Protein AF-A0A5D0RM97-F1 (afdb_monomer_lite)

pLDDT: mean 89.97, std 12.42, range [50.62, 98.0]

Foldseek 3Di:
DDDPDDDPLLVQLLVLLVCCVVVNDPLVRSCVVSVHDSVVSVVVNVQCVVPNSVSSGDPPD

Structure (mmCIF, N/CA/C/O backbone):
data_AF-A0A5D0RM97-F1
#
_entry.id   AF-A0A5D0RM97-F1
#
loop_
_atom_site.group_PDB
_atom_site.id
_atom_site.type_symbol
_atom_site.label_atom_id
_atom_site.label_alt_id
_atom_site.label_comp_id
_atom_site.label_asym_id
_atom_site.label_entity_id
_atom_site.label_seq_id
_atom_site.pdbx_PDB_ins_code
_atom_site.Cartn_x
_atom_site.Cartn_y
_atom_site.Cartn_z
_atom_site.occupancy
_atom_site.B_iso_or_equiv
_atom_site.auth_seq_id
_atom_site.auth_comp_id
_atom_site.auth_asym_id
_atom_site.auth_atom_id
_atom_site.pdbx_PDB_model_num
ATOM 1 N N . MET A 1 1 ? 5.505 -21.077 -16.224 1.00 50.62 1 MET A N 1
ATOM 2 C CA . MET A 1 1 ? 5.232 -20.264 -15.020 1.00 50.62 1 MET A CA 1
ATOM 3 C C . MET A 1 1 ? 6.396 -19.300 -14.839 1.00 50.62 1 MET A C 1
ATOM 5 O O . MET A 1 1 ? 7.460 -19.732 -14.423 1.00 50.62 1 MET A O 1
ATOM 9 N N . GLY A 1 2 ? 6.262 -18.049 -15.289 1.00 55.72 2 GLY A N 1
ATOM 10 C CA . GLY A 1 2 ? 7.365 -17.083 -15.234 1.00 55.72 2 GLY A CA 1
ATOM 11 C C . GLY A 1 2 ? 7.640 -16.662 -13.793 1.00 55.72 2 GLY A C 1
ATOM 12 O O . GLY A 1 2 ? 6.720 -16.216 -13.110 1.00 55.72 2 GLY A O 1
ATOM 13 N N . LEU A 1 3 ? 8.881 -16.821 -13.330 1.00 63.66 3 LEU A N 1
ATOM 14 C CA . LEU A 1 3 ? 9.324 -16.316 -12.032 1.00 63.66 3 LEU A CA 1
ATOM 15 C C . LEU A 1 3 ? 9.132 -14.795 -12.022 1.00 63.66 3 LEU A C 1
ATOM 17 O O . LEU A 1 3 ? 9.769 -14.070 -12.785 1.00 63.66 3 LEU A O 1
ATOM 21 N N . VAL A 1 4 ? 8.202 -14.309 -11.200 1.00 65.75 4 VAL A N 1
ATOM 22 C CA . VAL A 1 4 ? 7.953 -12.873 -11.061 1.00 65.75 4 VAL A CA 1
ATOM 23 C C . VAL A 1 4 ? 9.088 -12.292 -10.225 1.00 65.75 4 VAL A C 1
ATOM 25 O O . VAL A 1 4 ? 9.075 -12.390 -9.002 1.00 65.75 4 VAL A O 1
ATOM 28 N N . VAL A 1 5 ? 10.084 -11.703 -10.884 1.00 78.62 5 VAL A N 1
ATOM 29 C CA . VAL A 1 5 ? 11.174 -11.001 -10.197 1.00 78.62 5 VAL A CA 1
ATOM 30 C C . VAL A 1 5 ? 10.679 -9.613 -9.795 1.00 78.62 5 VAL A C 1
ATOM 32 O O . VAL A 1 5 ? 10.349 -8.796 -10.655 1.00 78.62 5 VAL A O 1
ATOM 35 N N . MET A 1 6 ? 10.613 -9.361 -8.489 1.00 83.69 6 MET A N 1
ATOM 36 C CA . MET A 1 6 ? 10.299 -8.055 -7.906 1.00 83.69 6 MET A CA 1
ATOM 37 C C . MET A 1 6 ? 11.577 -7.395 -7.394 1.00 83.69 6 MET A C 1
ATOM 39 O O . MET A 1 6 ? 12.452 -8.060 -6.845 1.00 83.69 6 MET A O 1
ATOM 43 N N . SER A 1 7 ? 11.681 -6.082 -7.565 1.00 89.06 7 SER A N 1
ATOM 44 C CA . SER A 1 7 ? 12.721 -5.279 -6.921 1.00 89.06 7 SER A CA 1
ATOM 45 C C . SER A 1 7 ? 12.488 -5.192 -5.412 1.00 89.06 7 SER A C 1
ATOM 47 O O . SER A 1 7 ? 11.349 -5.240 -4.940 1.00 89.06 7 SER A O 1
ATOM 49 N N . GLU A 1 8 ? 13.555 -4.963 -4.646 1.00 90.00 8 GLU A N 1
ATOM 50 C CA . GLU A 1 8 ? 13.469 -4.717 -3.198 1.00 90.00 8 GLU A CA 1
ATOM 51 C C . GLU A 1 8 ? 12.495 -3.581 -2.859 1.00 90.00 8 GLU A C 1
ATOM 53 O O . GLU A 1 8 ? 11.754 -3.646 -1.881 1.00 90.00 8 GLU A O 1
ATOM 58 N N . ARG A 1 9 ? 12.425 -2.553 -3.714 1.00 90.88 9 ARG A N 1
ATOM 59 C CA . ARG A 1 9 ? 11.497 -1.431 -3.541 1.00 90.88 9 ARG A CA 1
ATOM 60 C C . ARG A 1 9 ? 10.033 -1.851 -3.677 1.00 90.88 9 ARG A C 1
ATOM 62 O O . ARG A 1 9 ? 9.175 -1.307 -2.980 1.00 90.88 9 ARG A O 1
ATOM 69 N N . GLU A 1 10 ? 9.731 -2.779 -4.580 1.00 91.94 10 GLU A N 1
ATOM 70 C CA . GLU A 1 10 ? 8.380 -3.323 -4.747 1.00 91.94 10 GLU A CA 1
ATOM 71 C C . GLU A 1 10 ? 8.009 -4.239 -3.582 1.00 91.94 10 GLU A C 1
ATOM 73 O O . GLU A 1 10 ? 6.892 -4.133 -3.079 1.00 91.94 10 GLU A O 1
ATOM 78 N N . LEU A 1 11 ? 8.952 -5.059 -3.106 1.00 92.75 11 LEU A N 1
ATOM 79 C CA . LEU A 1 11 ? 8.767 -5.903 -1.924 1.00 92.75 11 LEU A CA 1
ATOM 80 C C . LEU A 1 11 ? 8.509 -5.066 -0.664 1.00 92.75 11 LEU A C 1
ATOM 82 O O . LEU A 1 11 ? 7.502 -5.282 0.006 1.00 92.75 11 LEU A O 1
ATOM 86 N N . ASN A 1 12 ? 9.330 -4.043 -0.406 1.00 94.69 12 ASN A N 1
ATOM 87 C CA . ASN A 1 12 ? 9.123 -3.105 0.704 1.00 94.69 12 ASN A CA 1
ATOM 88 C C . ASN A 1 12 ? 7.738 -2.436 0.615 1.00 94.69 12 ASN A C 1
ATOM 90 O O . ASN A 1 12 ? 6.979 -2.366 1.581 1.00 94.69 12 ASN A O 1
ATOM 94 N N . ARG A 1 13 ? 7.338 -2.004 -0.587 1.00 95.38 13 ARG A N 1
ATOM 95 C CA . ARG A 1 13 ? 6.010 -1.417 -0.792 1.00 95.38 13 ARG A CA 1
ATOM 96 C C . ARG A 1 13 ? 4.882 -2.410 -0.504 1.00 95.38 13 ARG A C 1
ATOM 98 O O . ARG A 1 13 ? 3.879 -2.003 0.076 1.00 95.38 13 ARG A O 1
ATOM 105 N N . ILE A 1 14 ? 5.026 -3.677 -0.883 1.00 95.75 14 ILE A N 1
ATOM 106 C CA . ILE A 1 14 ? 4.054 -4.734 -0.568 1.00 95.75 14 ILE A CA 1
ATOM 107 C C . ILE A 1 14 ? 3.947 -4.940 0.943 1.00 95.75 14 ILE A C 1
ATOM 109 O O . ILE A 1 14 ? 2.832 -4.974 1.465 1.00 95.75 14 ILE A O 1
ATOM 113 N N . GLU A 1 15 ? 5.074 -5.026 1.644 1.00 96.50 15 GLU A N 1
ATOM 114 C CA . GLU A 1 15 ? 5.104 -5.220 3.093 1.00 96.50 15 GLU A CA 1
ATOM 115 C C . GLU A 1 15 ? 4.397 -4.075 3.830 1.00 96.50 15 GLU A C 1
ATOM 117 O O . GLU A 1 15 ? 3.466 -4.308 4.607 1.00 96.50 15 GLU A O 1
ATOM 122 N N . VAL A 1 16 ? 4.756 -2.830 3.510 1.00 97.56 16 VAL A N 1
ATOM 123 C CA . VAL A 1 16 ? 4.140 -1.638 4.107 1.00 97.56 16 VAL A CA 1
ATOM 124 C C . VAL A 1 16 ? 2.634 -1.595 3.837 1.00 97.56 16 VAL A C 1
ATOM 126 O O . VAL A 1 16 ? 1.839 -1.362 4.749 1.00 97.56 16 VAL A O 1
ATOM 129 N N . LEU A 1 17 ? 2.203 -1.850 2.597 1.00 96.75 17 LEU A N 1
ATOM 130 C CA . LEU A 1 17 ? 0.776 -1.860 2.260 1.00 96.75 17 LEU A CA 1
ATOM 131 C C . LEU A 1 17 ? 0.031 -2.987 2.983 1.00 96.75 17 LEU A C 1
ATOM 133 O O . LEU A 1 17 ? -1.090 -2.760 3.443 1.00 96.75 17 LEU A O 1
ATOM 137 N N . SER A 1 18 ? 0.656 -4.155 3.150 1.00 97.25 18 SER A N 1
ATOM 138 C CA . SER A 1 18 ? 0.100 -5.268 3.921 1.00 97.25 18 SER A CA 1
ATOM 139 C C . SER A 1 18 ? -0.144 -4.865 5.378 1.00 97.25 18 SER A C 1
ATOM 141 O O . SER A 1 18 ? -1.253 -5.051 5.889 1.00 97.25 18 SER A O 1
ATOM 143 N N . GLN A 1 19 ? 0.832 -4.227 6.031 1.00 98.00 19 GLN A N 1
ATOM 144 C CA . GLN A 1 19 ? 0.679 -3.735 7.406 1.00 98.00 19 GLN A CA 1
ATOM 145 C C . GLN A 1 19 ? -0.458 -2.712 7.530 1.00 98.00 19 GLN A C 1
ATOM 147 O O . GLN A 1 19 ? -1.241 -2.770 8.482 1.00 98.00 19 GLN A O 1
ATOM 152 N N . VAL A 1 20 ? -0.615 -1.822 6.543 1.00 97.50 20 VAL A N 1
ATOM 153 C CA . 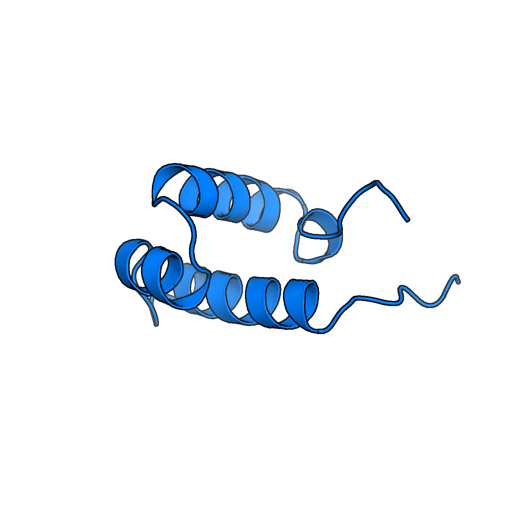VAL A 1 20 ? -1.731 -0.864 6.524 1.00 97.50 20 VAL A CA 1
ATOM 154 C C . VAL A 1 20 ? -3.077 -1.561 6.343 1.00 97.50 20 VAL A C 1
ATOM 156 O O . VAL A 1 20 ? -4.046 -1.220 7.020 1.00 97.50 20 VAL A O 1
ATOM 159 N N . THR A 1 21 ? -3.169 -2.559 5.460 1.00 95.88 21 THR A N 1
ATOM 160 C CA . THR A 1 21 ? -4.420 -3.317 5.282 1.00 95.88 21 THR A CA 1
ATOM 161 C C . THR A 1 21 ? -4.820 -4.122 6.513 1.00 95.88 21 THR A C 1
ATOM 163 O O . THR A 1 21 ? -6.010 -4.287 6.753 1.00 95.88 21 THR A O 1
ATOM 166 N N . GLN A 1 22 ? -3.848 -4.559 7.313 1.00 97.06 22 GLN A N 1
ATOM 167 C CA . GLN A 1 22 ? -4.065 -5.285 8.566 1.00 97.06 22 GLN A CA 1
ATOM 168 C C . GLN A 1 22 ? -4.352 -4.354 9.758 1.00 97.06 22 GLN A C 1
ATOM 170 O O . GLN A 1 22 ? -4.498 -4.832 10.878 1.00 97.06 22 GLN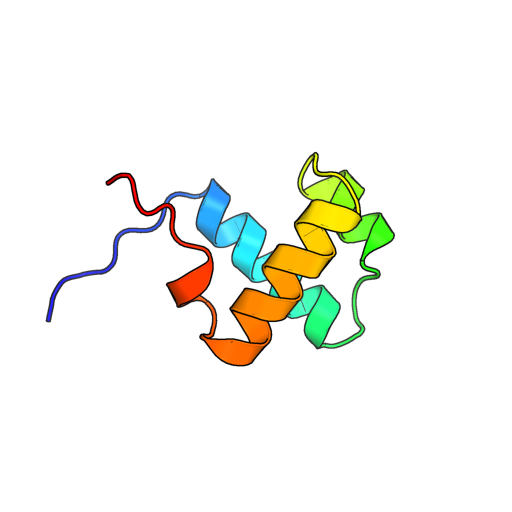 A O 1
ATOM 175 N N . GLY A 1 23 ? -4.381 -3.032 9.549 1.00 96.38 23 GLY A N 1
ATOM 176 C CA . GLY A 1 23 ? -4.581 -2.048 10.618 1.00 96.38 23 GLY A CA 1
ATOM 177 C C . GLY A 1 23 ? -3.379 -1.877 11.554 1.00 96.38 23 GLY A C 1
ATOM 178 O O . GLY A 1 23 ? -3.487 -1.185 12.560 1.00 96.38 23 GLY A O 1
ATOM 179 N N . ARG A 1 24 ? -2.227 -2.476 11.224 1.00 97.69 24 ARG A N 1
ATOM 180 C CA . ARG A 1 24 ? -0.984 -2.403 12.015 1.00 97.69 24 ARG A CA 1
ATOM 181 C C . ARG A 1 24 ? -0.181 -1.131 11.740 1.00 97.69 24 ARG A C 1
ATOM 183 O O . ARG A 1 24 ? 0.690 -0.774 12.523 1.00 97.69 24 ARG A O 1
ATOM 190 N N . MET A 1 25 ? -0.470 -0.444 10.635 1.00 97.44 25 MET A N 1
ATOM 191 C CA . MET A 1 25 ? 0.175 0.807 10.241 1.00 97.44 25 MET A CA 1
ATOM 192 C C . MET A 1 25 ? -0.853 1.785 9.663 1.00 97.44 25 MET A C 1
ATOM 194 O O . MET A 1 25 ? -1.773 1.393 8.949 1.00 97.44 25 MET A O 1
ATOM 198 N N . THR A 1 26 ? -0.696 3.083 9.928 1.00 97.75 26 THR A N 1
ATOM 199 C CA . THR A 1 26 ? -1.551 4.104 9.301 1.00 97.75 26 THR A CA 1
ATOM 200 C C . THR A 1 26 ? -1.073 4.444 7.887 1.00 97.75 26 THR A C 1
ATOM 202 O O . THR A 1 26 ? 0.114 4.356 7.570 1.00 97.75 26 THR A O 1
ATOM 205 N N . ALA A 1 27 ? -1.978 4.931 7.032 1.00 95.94 27 ALA A N 1
ATOM 206 C CA . ALA A 1 27 ? -1.608 5.413 5.697 1.00 95.94 27 ALA A CA 1
ATOM 207 C C . ALA A 1 27 ? -0.632 6.609 5.737 1.00 95.94 27 ALA A C 1
ATOM 209 O O . ALA A 1 27 ? 0.109 6.829 4.781 1.00 95.94 27 ALA A O 1
ATOM 210 N N . VAL A 1 28 ? -0.624 7.378 6.833 1.00 97.62 28 VAL A N 1
ATOM 211 C CA . VAL A 1 28 ? 0.307 8.496 7.045 1.00 97.62 28 VAL A CA 1
ATOM 212 C C . VAL A 1 28 ? 1.712 7.972 7.329 1.00 97.62 28 VAL A C 1
ATOM 214 O O . VAL A 1 28 ? 2.664 8.401 6.686 1.00 97.62 28 VAL A O 1
ATOM 217 N N . THR A 1 29 ? 1.843 6.993 8.223 1.00 97.75 29 THR A N 1
ATOM 218 C 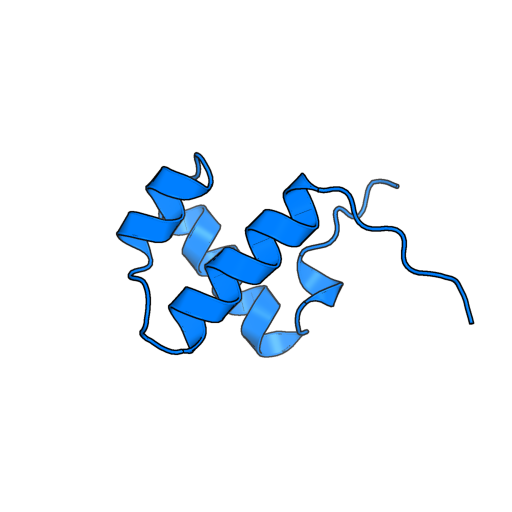CA . THR A 1 29 ? 3.130 6.343 8.506 1.00 97.75 29 THR A CA 1
ATOM 219 C C . THR A 1 29 ? 3.691 5.677 7.251 1.00 97.75 29 THR A C 1
ATOM 221 O O . THR A 1 29 ? 4.852 5.884 6.913 1.00 97.75 29 THR A O 1
ATOM 224 N N . ALA A 1 30 ? 2.850 4.964 6.498 1.00 97.56 30 ALA A N 1
ATOM 225 C CA . ALA A 1 30 ? 3.247 4.353 5.233 1.00 97.56 30 ALA A CA 1
ATOM 226 C C . ALA A 1 30 ? 3.736 5.378 4.197 1.00 97.56 30 ALA A C 1
ATOM 228 O O . ALA A 1 30 ? 4.666 5.098 3.446 1.00 97.56 30 ALA A O 1
ATOM 229 N N . ALA A 1 31 ? 3.134 6.569 4.155 1.00 97.88 31 ALA A N 1
ATOM 230 C CA . ALA A 1 31 ? 3.569 7.652 3.275 1.00 97.88 31 ALA A CA 1
ATOM 231 C C . ALA A 1 31 ? 5.003 8.094 3.602 1.00 97.88 31 ALA A C 1
ATOM 233 O O . ALA A 1 31 ? 5.831 8.193 2.696 1.00 97.88 31 ALA A O 1
ATOM 234 N N . ASN A 1 32 ? 5.315 8.244 4.891 1.00 97.62 32 ASN A N 1
ATOM 235 C CA . ASN A 1 32 ? 6.659 8.588 5.351 1.00 97.62 32 ASN A CA 1
ATOM 236 C C . ASN A 1 32 ? 7.672 7.476 5.039 1.00 97.62 32 ASN A C 1
ATOM 238 O O . ASN A 1 32 ? 8.710 7.756 4.448 1.00 97.62 32 ASN A O 1
ATOM 242 N N . VAL A 1 33 ? 7.348 6.215 5.357 1.00 96.94 33 VAL A N 1
ATOM 243 C CA . VAL A 1 33 ? 8.235 5.058 5.110 1.00 96.94 33 VAL A CA 1
ATOM 244 C C . VAL A 1 33 ? 8.533 4.881 3.618 1.00 96.94 33 VAL A C 1
ATOM 246 O O . VAL A 1 33 ? 9.663 4.598 3.233 1.00 96.94 33 VAL A O 1
ATOM 249 N N . LEU A 1 34 ? 7.529 5.065 2.756 1.00 95.12 34 LEU A N 1
ATOM 250 C CA . LEU A 1 34 ? 7.680 4.866 1.312 1.00 95.12 34 LEU A CA 1
ATOM 251 C C . LEU A 1 34 ? 8.230 6.094 0.573 1.00 95.12 34 LEU A C 1
ATOM 253 O O . LEU A 1 34 ? 8.454 6.005 -0.641 1.00 95.12 34 LEU A O 1
ATOM 257 N N . GLY A 1 35 ? 8.403 7.232 1.257 1.00 96.75 35 GLY A N 1
ATOM 258 C CA . GLY A 1 35 ? 8.753 8.508 0.629 1.00 96.75 35 GLY A CA 1
ATOM 259 C C . GLY A 1 35 ? 7.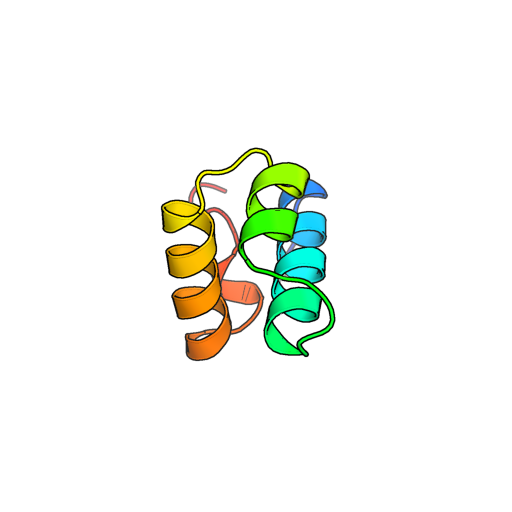708 8.954 -0.401 1.00 96.75 35 GLY A C 1
ATOM 260 O O . GLY A 1 35 ? 8.052 9.406 -1.493 1.00 96.75 35 GLY A O 1
ATOM 261 N N . LEU A 1 36 ? 6.424 8.743 -0.102 1.00 95.94 36 LEU A N 1
ATOM 262 C CA . LEU A 1 36 ? 5.296 9.033 -0.986 1.00 95.94 36 LEU A CA 1
ATOM 263 C C . LEU A 1 36 ? 4.327 10.008 -0.325 1.00 95.94 36 LEU A C 1
ATOM 265 O O . LEU A 1 36 ? 4.224 10.097 0.890 1.00 95.94 36 LEU A O 1
ATOM 269 N N . SER A 1 37 ? 3.509 10.679 -1.128 1.00 97.19 37 SER A N 1
ATOM 270 C CA . SER A 1 37 ? 2.339 11.382 -0.606 1.00 97.19 37 SER A CA 1
ATOM 271 C C . SER A 1 37 ? 1.263 10.394 -0.140 1.00 97.19 37 SER A C 1
ATOM 273 O O . SER A 1 37 ? 1.053 9.332 -0.737 1.00 97.19 37 SER A O 1
ATOM 275 N N . ARG A 1 38 ? 0.463 10.801 0.852 1.00 95.94 38 ARG A N 1
ATOM 276 C CA . ARG A 1 38 ? -0.743 10.069 1.287 1.00 95.94 38 ARG A CA 1
ATOM 277 C C . ARG A 1 38 ? -1.649 9.664 0.117 1.00 95.94 38 ARG A C 1
ATOM 279 O O . ARG A 1 38 ? -2.172 8.556 0.097 1.00 95.94 38 ARG A O 1
ATOM 286 N N . ARG A 1 39 ? -1.821 10.537 -0.887 1.00 97.19 39 ARG A N 1
ATOM 287 C CA . ARG A 1 39 ? -2.633 10.248 -2.086 1.00 97.19 39 ARG A CA 1
ATOM 288 C C . ARG A 1 39 ? -2.065 9.081 -2.895 1.00 97.19 39 ARG A C 1
ATOM 290 O O . ARG A 1 39 ? -2.829 8.236 -3.357 1.00 97.19 39 ARG A O 1
ATOM 297 N N . GLN A 1 40 ? -0.742 9.018 -3.059 1.00 96.31 40 GLN A N 1
ATOM 298 C CA . GLN A 1 40 ? -0.086 7.892 -3.729 1.00 96.31 40 GLN A CA 1
ATOM 299 C C . GLN A 1 40 ? -0.258 6.601 -2.925 1.00 96.31 40 GLN A C 1
ATOM 301 O O . GLN A 1 40 ? -0.580 5.577 -3.520 1.00 96.31 40 GLN A O 1
ATOM 306 N N . VAL A 1 41 ? -0.139 6.654 -1.595 1.00 96.75 41 VAL A N 1
ATOM 307 C CA . VAL A 1 41 ? -0.393 5.491 -0.726 1.00 96.75 41 VAL A CA 1
ATOM 308 C C . VAL A 1 41 ? -1.835 5.005 -0.850 1.00 96.75 41 VAL A C 1
ATOM 310 O O . VAL A 1 41 ? -2.052 3.820 -1.067 1.00 96.75 41 VAL A O 1
ATOM 313 N N . HIS A 1 42 ? -2.829 5.894 -0.805 1.00 96.88 42 HIS A N 1
ATOM 314 C CA . HIS A 1 42 ? -4.231 5.502 -0.988 1.00 96.88 42 HIS A CA 1
ATOM 315 C C . HIS A 1 42 ? -4.502 4.876 -2.360 1.00 96.88 42 HIS A C 1
ATOM 317 O O . HIS A 1 42 ? -5.249 3.902 -2.448 1.00 96.88 42 HIS A O 1
ATOM 323 N N . ARG A 1 43 ? -3.876 5.391 -3.426 1.00 95.69 43 ARG A N 1
ATOM 324 C CA . ARG A 1 43 ? -3.970 4.779 -4.757 1.00 95.69 43 ARG A CA 1
ATOM 325 C C . ARG A 1 43 ? -3.381 3.368 -4.761 1.00 95.69 43 ARG A C 1
ATOM 327 O O . ARG A 1 43 ? -4.041 2.445 -5.223 1.00 95.69 43 ARG A O 1
ATOM 334 N N . LEU A 1 44 ? -2.193 3.197 -4.182 1.00 95.06 44 LEU A N 1
ATOM 335 C CA . LEU A 1 44 ? -1.556 1.888 -4.054 1.00 95.06 44 LEU A CA 1
ATOM 336 C C . LEU A 1 44 ? -2.392 0.921 -3.209 1.00 95.06 44 LEU A C 1
ATOM 338 O O . LEU A 1 44 ? -2.539 -0.229 -3.596 1.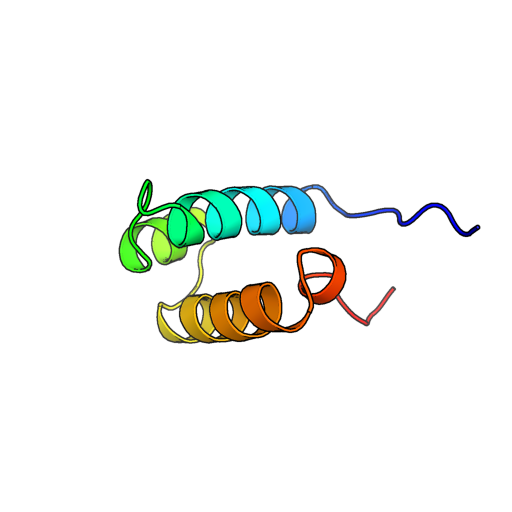00 95.06 44 LEU A O 1
ATOM 342 N N . LEU A 1 45 ? -2.992 1.375 -2.105 1.00 96.38 45 LEU A N 1
ATOM 343 C CA . LEU A 1 45 ? -3.899 0.564 -1.285 1.00 96.38 45 LEU A CA 1
ATOM 344 C C . LEU A 1 45 ? -5.132 0.115 -2.068 1.00 96.38 45 LEU A C 1
ATOM 346 O O . LEU A 1 45 ? -5.560 -1.028 -1.923 1.00 96.38 45 LEU A O 1
ATOM 350 N N . LYS A 1 46 ? -5.706 0.994 -2.897 1.00 96.19 46 LYS A N 1
ATOM 351 C CA . LYS A 1 46 ? -6.836 0.641 -3.763 1.00 96.19 46 LYS A CA 1
ATOM 352 C C . LYS A 1 46 ? -6.442 -0.465 -4.744 1.00 96.19 46 LYS A C 1
ATOM 354 O O . LYS A 1 46 ? -7.154 -1.463 -4.846 1.00 96.19 46 LYS A O 1
ATOM 359 N N . ASP A 1 47 ? -5.304 -0.313 -5.418 1.00 94.00 47 ASP A N 1
ATOM 360 C CA . ASP A 1 47 ? -4.803 -1.318 -6.360 1.00 94.00 47 ASP A CA 1
ATOM 361 C C . ASP A 1 47 ? -4.454 -2.635 -5.653 1.00 94.00 47 ASP A C 1
ATOM 363 O O . ASP A 1 47 ? -4.878 -3.697 -6.103 1.00 94.00 47 ASP A O 1
ATOM 367 N N . PHE A 1 48 ? -3.777 -2.566 -4.505 1.00 94.06 48 PHE A N 1
ATOM 368 C CA . PHE A 1 48 ? -3.408 -3.720 -3.683 1.00 94.06 48 PHE A CA 1
ATOM 369 C C . PHE A 1 48 ? -4.628 -4.524 -3.227 1.00 94.06 48 PHE A C 1
ATOM 371 O O . PHE A 1 48 ? -4.638 -5.744 -3.334 1.00 94.06 48 PHE A O 1
ATOM 378 N N . ARG A 1 49 ? -5.690 -3.854 -2.764 1.00 93.12 49 ARG A N 1
ATOM 379 C CA . ARG A 1 49 ? -6.930 -4.523 -2.334 1.00 93.12 49 ARG A CA 1
ATOM 380 C C . ARG A 1 49 ? -7.698 -5.156 -3.492 1.00 93.12 49 ARG A C 1
ATOM 382 O O . ARG A 1 49 ? -8.345 -6.173 -3.301 1.00 93.12 49 ARG A O 1
ATOM 389 N N . THR A 1 50 ? -7.637 -4.550 -4.678 1.00 94.56 50 THR A N 1
ATOM 390 C CA . THR A 1 50 ? -8.408 -5.011 -5.846 1.00 94.56 50 THR A CA 1
ATOM 391 C C . THR A 1 50 ? -7.695 -6.135 -6.600 1.00 94.56 50 THR A C 1
ATOM 393 O O . THR A 1 50 ? -8.338 -7.0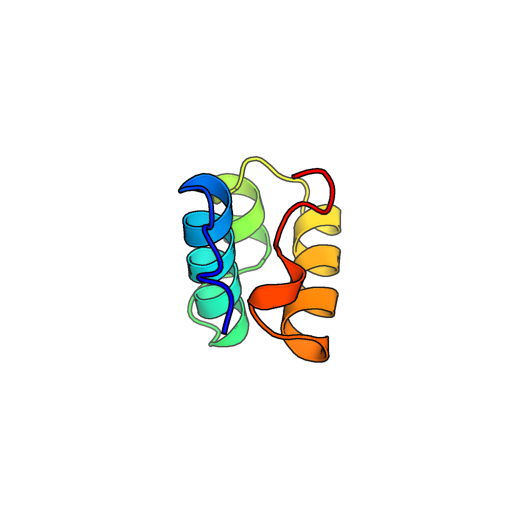21 -7.149 1.00 94.56 50 THR A O 1
ATOM 396 N N . LYS A 1 51 ? -6.363 -6.076 -6.680 1.00 92.00 51 LYS A N 1
ATOM 397 C CA . LYS A 1 51 ? -5.546 -6.898 -7.589 1.00 92.00 51 LYS A CA 1
ATOM 398 C C . LYS A 1 51 ? -4.417 -7.651 -6.871 1.00 92.00 51 LYS A C 1
ATOM 400 O O . LYS A 1 51 ? -3.634 -8.344 -7.518 1.00 92.00 51 LYS A O 1
ATOM 405 N N . GLY A 1 52 ? -4.310 -7.503 -5.553 1.00 91.31 52 GLY A N 1
ATOM 406 C CA . GLY A 1 52 ? -3.274 -8.125 -4.738 1.00 91.31 52 GLY A CA 1
ATOM 407 C C . GLY A 1 52 ? -1.872 -7.525 -4.932 1.00 91.31 52 GLY A C 1
ATOM 408 O O . GLY A 1 52 ? -1.693 -6.514 -5.623 1.00 91.31 52 GLY A O 1
ATOM 409 N N . PRO A 1 53 ? -0.842 -8.170 -4.351 1.00 88.75 53 PRO A N 1
ATOM 410 C CA . PRO A 1 53 ? 0.552 -7.717 -4.410 1.00 88.75 53 PRO A CA 1
ATOM 411 C C . PRO A 1 53 ? 1.102 -7.538 -5.833 1.00 88.75 53 PRO A C 1
ATOM 413 O O . PRO A 1 53 ? 1.920 -6.653 -6.078 1.00 88.75 53 PRO A O 1
ATOM 416 N N . ALA A 1 54 ? 0.609 -8.319 -6.801 1.00 88.44 54 ALA A N 1
ATOM 417 C CA . ALA A 1 54 ? 1.032 -8.249 -8.202 1.00 88.44 54 ALA A CA 1
ATOM 418 C C . ALA A 1 54 ? 0.761 -6.882 -8.864 1.00 88.44 54 ALA A C 1
ATOM 420 O O . ALA A 1 54 ? 1.403 -6.540 -9.860 1.00 88.44 54 ALA A O 1
ATOM 421 N N . ALA A 1 55 ? -0.162 -6.093 -8.306 1.00 88.50 55 ALA A N 1
ATOM 422 C CA . ALA A 1 55 ? -0.528 -4.765 -8.791 1.00 88.50 55 ALA A CA 1
ATOM 423 C C . ALA A 1 55 ? 0.510 -3.680 -8.482 1.00 88.50 55 ALA A C 1
ATOM 425 O O . ALA A 1 55 ? 0.499 -2.621 -9.104 1.00 88.50 55 ALA A O 1
ATOM 426 N N . ILE A 1 56 ? 1.384 -3.935 -7.507 1.00 89.56 56 ILE A N 1
ATOM 427 C CA . ILE A 1 56 ? 2.402 -2.986 -7.041 1.00 89.56 56 ILE A CA 1
ATOM 428 C C . ILE A 1 56 ? 3.619 -2.955 -7.962 1.00 89.56 56 ILE A C 1
ATOM 430 O O . ILE A 1 56 ? 4.392 -1.994 -7.946 1.00 89.56 56 ILE A O 1
ATOM 434 N N . ARG A 1 57 ? 3.747 -3.985 -8.796 1.00 86.06 57 ARG A N 1
ATOM 435 C CA . ARG A 1 57 ? 4.814 -4.117 -9.769 1.00 86.06 57 ARG A CA 1
ATOM 436 C C . ARG A 1 57 ? 4.796 -2.962 -10.768 1.00 86.06 57 ARG A C 1
ATOM 438 O O . ARG A 1 57 ? 3.749 -2.585 -11.303 1.00 86.06 57 ARG A O 1
ATOM 445 N N . HIS A 1 58 ? 5.970 -2.424 -11.051 1.00 81.69 58 HIS A N 1
ATOM 446 C CA . HIS A 1 58 ? 6.163 -1.412 -12.065 1.00 81.69 58 HIS A CA 1
ATOM 447 C C . HIS A 1 58 ? 5.976 -2.046 -13.446 1.00 81.69 58 HIS A C 1
ATOM 449 O O . HIS A 1 58 ? 6.612 -3.040 -13.780 1.00 81.69 58 HIS A O 1
ATOM 455 N N . LYS A 1 59 ? 5.110 -1.455 -14.276 1.00 62.72 59 LYS A N 1
ATOM 456 C CA . LYS A 1 59 ? 4.811 -1.956 -15.632 1.00 62.72 59 LYS A CA 1
ATOM 457 C C . LYS A 1 59 ? 5.970 -1.806 -16.631 1.00 62.72 59 LYS A C 1
ATOM 459 O O . LYS A 1 59 ? 5.819 -2.208 -17.772 1.00 62.72 59 LYS A O 1
ATOM 464 N N . ALA A 1 60 ? 7.077 -1.185 -16.229 1.00 54.31 60 ALA A N 1
ATOM 465 C CA . ALA A 1 60 ? 8.174 -0.795 -17.117 1.00 54.31 60 ALA A CA 1
ATOM 466 C C . ALA A 1 60 ? 9.379 -1.749 -17.046 1.00 54.31 60 ALA A C 1
ATOM 468 O O . ALA A 1 60 ? 10.512 -1.305 -17.203 1.00 54.31 60 ALA A O 1
ATOM 469 N N . ARG A 1 61 ? 9.144 -3.031 -16.759 1.00 51.94 61 ARG A N 1
ATOM 470 C CA . ARG A 1 61 ? 10.161 -4.071 -16.900 1.00 51.94 61 ARG A CA 1
ATOM 471 C C . ARG A 1 61 ? 9.738 -5.045 -17.980 1.00 51.94 61 ARG A C 1
ATOM 473 O O . ARG A 1 61 ? 8.588 -5.528 -17.877 1.00 51.94 61 ARG A O 1
#

Sequence (61 aa):
MGLVVMSERELNRIEVLSQVTQGRMTAVTAANVLGLSRRQVHRLLKDFRTKGPAAIRHKAR

Secondary structure (DSSP, 8-state):
-------HHHHHHHHHHHHHHTTSS-HHHHHHHHT--HHHHHHHHHHHHHH-GGGGS-TT-

Radius of gyration: 11.4 Å; chains: 1; bounding box: 22×32×29 Å